Protein AF-A0A8S9LCV3-F1 (afdb_monomer_lite)

Foldseek 3Di:
DDPVVVVVLVVVLVVLLVQQDPQLFHADPPDDGGLVRLVVNLVSCVVVVNDCVNHPSNVSSVVSVVVQQDPVRDHDDDPVCHPPVDDD

Sequence (88 aa):
MTKEFTKSIEIAVQFIESKQMLDGSWCGNWGICFIYGTWFALSRLAAIDKTYNNCLSTRRGIDFLLSVQNEDGGWGKSYLSCPEQVLI

Organism: Brassica cretica (NCBI:txid69181)

Structure (mmCIF, N/CA/C/O backbone):
data_AF-A0A8S9LCV3-F1
#
_entry.id   AF-A0A8S9LCV3-F1
#
loop_
_atom_site.group_PDB
_atom_site.id
_atom_site.type_symbol
_atom_site.label_atom_id
_atom_site.label_alt_id
_atom_site.label_comp_id
_atom_site.label_asym_id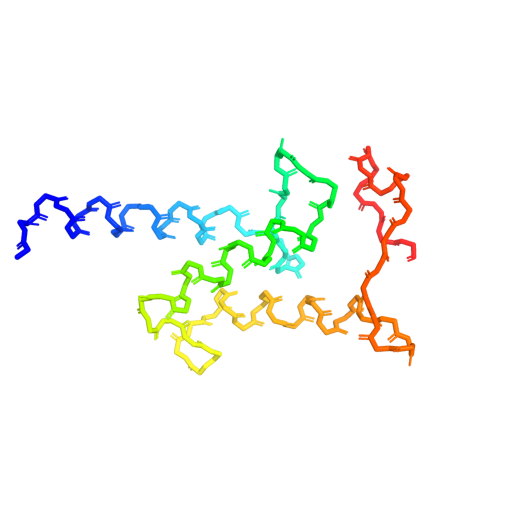
_atom_site.label_entity_id
_atom_site.label_seq_id
_atom_site.pdbx_PDB_ins_code
_atom_site.Cartn_x
_atom_site.Cartn_y
_atom_site.Cartn_z
_atom_site.occupancy
_atom_site.B_iso_or_equiv
_atom_site.auth_seq_id
_atom_site.auth_comp_id
_atom_site.auth_asym_id
_atom_site.auth_atom_id
_atom_site.pdbx_PDB_model_num
ATOM 1 N N . MET A 1 1 ? -14.480 -9.264 21.431 1.00 60.22 1 MET A N 1
ATOM 2 C CA . MET A 1 1 ? -13.259 -8.518 21.059 1.00 60.22 1 MET A CA 1
ATOM 3 C C . MET A 1 1 ? -13.181 -7.300 21.972 1.00 60.22 1 MET A C 1
ATOM 5 O O . MET A 1 1 ? -14.194 -6.631 22.130 1.00 60.22 1 MET A O 1
ATOM 9 N N . THR A 1 2 ? -12.080 -7.094 22.691 1.00 80.75 2 THR A N 1
ATOM 10 C CA . THR A 1 2 ? -11.957 -6.027 23.703 1.00 80.75 2 THR A CA 1
ATOM 11 C C . THR A 1 2 ? -11.832 -4.652 23.037 1.00 80.75 2 THR A C 1
ATOM 13 O O . THR A 1 2 ? -11.177 -4.536 22.005 1.00 80.75 2 THR A O 1
ATOM 16 N N . LYS A 1 3 ? -12.436 -3.600 23.617 1.00 82.75 3 LYS A N 1
ATOM 17 C CA . LYS A 1 3 ? -12.390 -2.220 23.076 1.00 82.75 3 LYS A CA 1
ATOM 18 C C . LYS A 1 3 ? -10.965 -1.735 22.775 1.00 82.75 3 LYS A C 1
ATOM 20 O O . LYS A 1 3 ? -10.743 -1.076 21.764 1.00 82.75 3 LYS A O 1
ATOM 25 N N . GLU A 1 4 ? -10.010 -2.108 23.621 1.00 88.06 4 GLU A N 1
ATOM 26 C CA . GLU A 1 4 ? -8.593 -1.769 23.451 1.00 88.06 4 GLU A CA 1
ATOM 27 C C . GLU A 1 4 ? -7.999 -2.343 22.157 1.00 88.06 4 GLU A C 1
ATOM 29 O O . GLU A 1 4 ? -7.259 -1.655 21.461 1.00 88.06 4 GLU A O 1
ATOM 34 N N . PHE A 1 5 ? -8.373 -3.571 21.780 1.00 89.81 5 PHE A N 1
ATOM 35 C CA . PHE A 1 5 ? -7.864 -4.217 20.569 1.00 89.81 5 PHE A CA 1
ATOM 36 C C . PHE A 1 5 ? -8.332 -3.500 19.298 1.00 89.81 5 PHE A C 1
ATOM 38 O O . PHE A 1 5 ? -7.527 -3.218 18.411 1.00 89.81 5 PHE A O 1
ATOM 45 N N . THR A 1 6 ? -9.620 -3.150 19.227 1.00 88.62 6 THR A N 1
ATOM 46 C CA . THR A 1 6 ? -10.176 -2.387 18.100 1.00 88.62 6 THR A CA 1
ATOM 47 C C . THR A 1 6 ? -9.489 -1.028 17.969 1.00 88.62 6 THR A C 1
ATOM 49 O O . THR A 1 6 ? -9.053 -0.664 16.880 1.00 88.62 6 THR A O 1
ATOM 52 N N . LYS A 1 7 ? -9.281 -0.331 19.092 1.00 92.75 7 LYS A N 1
ATOM 53 C CA . LYS A 1 7 ? -8.575 0.955 19.122 1.00 92.75 7 LYS A CA 1
ATOM 54 C C . LYS A 1 7 ? -7.129 0.840 18.629 1.00 92.75 7 LYS A C 1
ATOM 56 O O . LYS A 1 7 ? -6.666 1.688 17.871 1.00 92.75 7 LYS A O 1
ATOM 61 N N . SER A 1 8 ? -6.406 -0.215 19.015 1.00 93.62 8 SER A N 1
ATOM 62 C CA . SER A 1 8 ? -5.052 -0.460 18.501 1.00 93.62 8 SER A CA 1
ATOM 63 C C . SER A 1 8 ? -5.033 -0.695 16.988 1.00 93.62 8 SER A C 1
ATOM 65 O O . SER A 1 8 ? -4.120 -0.218 16.313 1.00 93.62 8 SER A O 1
ATOM 67 N N . ILE A 1 9 ? -6.032 -1.397 16.437 1.00 91.88 9 ILE A N 1
ATOM 68 C CA . ILE A 1 9 ? -6.155 -1.592 14.985 1.00 91.88 9 ILE A CA 1
ATOM 69 C C . ILE A 1 9 ? -6.401 -0.259 14.279 1.00 91.88 9 ILE A C 1
ATOM 71 O O . ILE A 1 9 ? -5.719 0.025 13.299 1.00 91.88 9 ILE A O 1
ATOM 75 N N . GLU A 1 10 ? -7.318 0.568 14.776 1.00 92.12 10 GLU A N 1
ATOM 76 C CA . GLU A 1 10 ? -7.621 1.878 14.186 1.00 92.12 10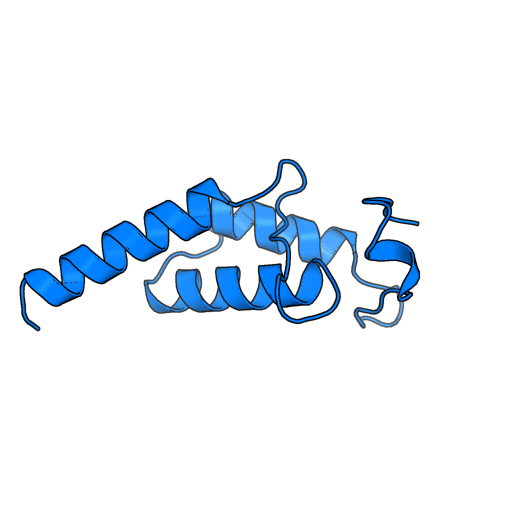 GLU A CA 1
ATOM 77 C C . GLU A 1 10 ? -6.379 2.775 14.118 1.00 92.12 10 GLU A C 1
ATOM 79 O O . GLU A 1 10 ? -6.077 3.337 13.065 1.00 92.12 10 GLU A O 1
ATOM 84 N N . ILE A 1 11 ? -5.607 2.837 15.207 1.0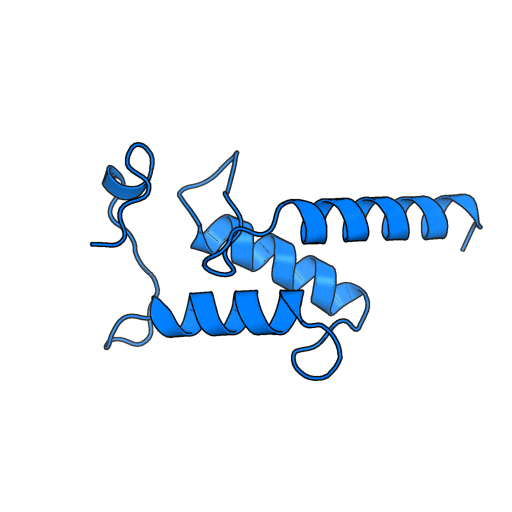0 94.69 11 ILE A N 1
ATOM 85 C CA . ILE A 1 11 ? -4.349 3.596 15.257 1.00 94.69 11 ILE A CA 1
ATOM 86 C C . ILE A 1 11 ? -3.338 3.040 14.246 1.00 94.69 11 ILE A C 1
ATOM 88 O O . ILE A 1 11 ? -2.698 3.803 13.522 1.00 94.69 11 ILE A O 1
ATOM 92 N N . ALA A 1 12 ? -3.200 1.714 14.156 1.00 93.50 12 ALA A N 1
ATOM 93 C CA . ALA A 1 12 ? -2.289 1.089 13.200 1.00 93.50 12 ALA A CA 1
ATOM 94 C C . ALA A 1 12 ? -2.682 1.389 11.743 1.00 93.50 12 ALA A C 1
ATOM 96 O O . ALA A 1 12 ? -1.817 1.609 10.899 1.00 93.50 12 ALA A O 1
ATOM 97 N N . VAL A 1 13 ? -3.980 1.429 11.442 1.00 93.00 13 VAL A N 1
ATOM 98 C CA . VAL A 1 13 ? -4.497 1.750 10.105 1.00 93.00 13 VAL A CA 1
ATOM 99 C C . VAL A 1 13 ? -4.223 3.206 9.755 1.00 93.00 13 VAL A C 1
ATOM 101 O O . VAL A 1 13 ? -3.704 3.473 8.675 1.00 93.00 13 VAL A O 1
ATOM 104 N N . GLN A 1 14 ? -4.491 4.131 10.678 1.00 94.31 14 GLN A N 1
ATOM 105 C CA . GLN A 1 14 ? -4.163 5.547 10.498 1.00 94.31 14 GLN A CA 1
ATOM 106 C C . GLN A 1 14 ? -2.664 5.750 10.272 1.00 94.31 14 GLN A C 1
ATOM 108 O O . GLN A 1 14 ? -2.264 6.534 9.413 1.00 94.31 14 GLN A O 1
ATOM 113 N N . PHE A 1 15 ? -1.824 5.007 10.998 1.00 93.81 15 PHE A N 1
ATOM 114 C CA . PHE A 1 15 ? -0.383 5.034 10.791 1.00 93.81 15 PHE A CA 1
ATOM 115 C C . PHE A 1 15 ? -0.014 4.581 9.374 1.00 93.81 15 PHE A C 1
ATOM 117 O O . PHE A 1 15 ? 0.716 5.295 8.689 1.00 93.81 15 PHE A O 1
ATOM 124 N N . ILE A 1 16 ? -0.550 3.450 8.907 1.00 92.62 16 ILE A N 1
ATOM 125 C CA . ILE A 1 16 ? -0.301 2.950 7.548 1.00 92.62 16 ILE A CA 1
ATOM 126 C C . ILE A 1 16 ? -0.731 3.984 6.507 1.00 92.62 16 ILE A C 1
ATOM 128 O O . ILE A 1 16 ? 0.071 4.341 5.649 1.00 92.62 16 ILE A O 1
ATOM 132 N N . GLU A 1 17 ? -1.950 4.515 6.599 1.00 93.62 17 GLU A N 1
ATOM 133 C CA . GLU A 1 17 ? -2.452 5.521 5.654 1.00 93.62 17 GLU A CA 1
ATOM 134 C C . GLU A 1 17 ? -1.589 6.795 5.665 1.00 93.62 17 GLU A C 1
ATOM 136 O O . GLU A 1 17 ? -1.274 7.330 4.605 1.00 93.62 17 GLU A O 1
ATOM 141 N N . SER A 1 18 ? -1.108 7.231 6.837 1.00 94.12 18 SER A N 1
ATOM 142 C CA . SER A 1 18 ? -0.237 8.412 6.967 1.00 94.12 18 SER A CA 1
ATOM 143 C C . SER A 1 18 ? 1.173 8.230 6.395 1.00 94.12 18 SER A C 1
ATOM 145 O O . SER A 1 18 ? 1.869 9.211 6.137 1.00 94.12 18 SER A O 1
ATOM 147 N N . LYS A 1 19 ? 1.619 6.981 6.225 1.00 93.44 19 LYS A N 1
ATOM 148 C CA . LYS A 1 19 ? 2.942 6.636 5.687 1.00 93.44 19 LYS A CA 1
ATOM 149 C C . LYS A 1 19 ? 2.929 6.369 4.185 1.00 93.44 19 LYS A C 1
ATOM 151 O O . LYS A 1 19 ? 3.989 6.083 3.629 1.00 93.44 19 LYS A O 1
ATOM 156 N N . GLN A 1 20 ? 1.767 6.460 3.539 1.00 94.31 20 GLN A N 1
ATOM 157 C CA . GLN A 1 20 ? 1.665 6.322 2.093 1.00 94.31 20 GLN A CA 1
ATOM 158 C C . GLN A 1 20 ? 2.345 7.503 1.392 1.00 94.31 20 GLN A C 1
ATOM 160 O O . GLN A 1 20 ? 2.140 8.664 1.751 1.00 94.31 20 GLN A O 1
ATOM 165 N N . MET A 1 21 ? 3.148 7.206 0.376 1.00 91.62 21 MET A N 1
ATOM 166 C CA . MET A 1 21 ? 3.859 8.201 -0.418 1.00 91.62 21 MET A CA 1
ATOM 167 C C . MET A 1 21 ? 2.949 8.857 -1.468 1.00 91.62 21 MET A C 1
ATOM 169 O O . MET A 1 21 ? 1.813 8.436 -1.711 1.00 91.62 21 MET A O 1
ATOM 173 N N . LEU A 1 22 ? 3.434 9.937 -2.090 1.00 90.06 22 LEU A N 1
ATOM 174 C CA . LEU A 1 22 ? 2.675 10.677 -3.105 1.00 90.06 22 LEU A CA 1
ATOM 175 C C . LEU A 1 22 ? 2.358 9.822 -4.340 1.00 90.06 22 LEU A C 1
ATOM 177 O O . LEU A 1 22 ? 1.260 9.936 -4.884 1.00 90.06 22 LEU A O 1
ATOM 181 N N . ASP A 1 23 ? 3.270 8.928 -4.713 1.00 87.31 23 ASP A N 1
ATOM 182 C CA . ASP A 1 23 ? 3.110 7.955 -5.799 1.00 87.31 23 ASP A CA 1
ATOM 183 C C . ASP A 1 23 ? 2.147 6.801 -5.457 1.00 87.31 23 ASP A C 1
ATOM 185 O O . ASP A 1 23 ? 1.842 5.985 -6.318 1.00 87.31 23 ASP A O 1
ATOM 189 N N . GLY A 1 24 ? 1.640 6.738 -4.220 1.00 89.94 24 GLY A N 1
ATOM 190 C CA . GLY A 1 24 ? 0.739 5.688 -3.746 1.00 89.94 24 GLY A CA 1
ATOM 191 C C . GLY A 1 24 ? 1.442 4.495 -3.100 1.00 89.94 24 GLY A C 1
ATOM 192 O O . GLY A 1 24 ? 0.757 3.636 -2.542 1.00 89.94 24 GLY A O 1
ATOM 193 N N . SER A 1 25 ? 2.774 4.456 -3.109 1.00 90.81 25 SER A N 1
ATOM 194 C CA . SER A 1 25 ? 3.554 3.349 -2.563 1.00 90.81 25 SER A CA 1
ATOM 195 C C . SER A 1 25 ? 3.796 3.455 -1.053 1.00 90.81 25 SER A C 1
ATOM 197 O O . SER A 1 25 ? 3.571 4.493 -0.423 1.00 90.81 25 SER A O 1
ATOM 199 N N . TRP A 1 26 ? 4.282 2.362 -0.460 1.00 91.06 26 TRP A N 1
ATOM 200 C CA . TRP A 1 26 ? 4.828 2.341 0.897 1.00 91.06 26 TRP A CA 1
ATOM 201 C C . TRP A 1 26 ? 6.276 1.868 0.892 1.00 91.06 26 TRP A C 1
ATOM 203 O O . TRP A 1 26 ? 6.609 0.842 0.296 1.00 91.06 26 TRP A O 1
ATOM 213 N N . CYS A 1 27 ? 7.128 2.587 1.620 1.00 83.38 27 CYS A N 1
ATOM 214 C CA . CYS A 1 27 ? 8.527 2.220 1.788 1.00 83.38 27 CYS A CA 1
ATOM 215 C C . CYS A 1 27 ? 8.665 0.960 2.664 1.00 83.38 27 CYS A C 1
ATOM 217 O O . CYS A 1 27 ? 8.191 0.921 3.803 1.00 83.38 27 CYS A O 1
ATOM 219 N N . GLY A 1 28 ? 9.313 -0.078 2.132 1.00 77.44 28 GLY A N 1
ATOM 220 C CA . GLY A 1 28 ? 9.673 -1.280 2.873 1.00 77.44 28 GLY A CA 1
ATOM 221 C C . GLY A 1 28 ? 10.935 -1.056 3.701 1.00 77.44 28 GLY A C 1
ATOM 222 O O . GLY A 1 28 ? 12.028 -0.954 3.162 1.00 77.44 28 GLY A O 1
ATOM 223 N N . ASN A 1 29 ? 10.809 -1.028 5.028 1.00 72.50 29 ASN A N 1
ATOM 224 C CA . ASN A 1 29 ? 11.957 -0.792 5.914 1.00 72.50 29 ASN A CA 1
ATOM 225 C C . ASN A 1 29 ? 12.824 -2.046 6.167 1.00 72.50 29 ASN A C 1
ATOM 227 O O . ASN A 1 29 ? 13.902 -1.938 6.741 1.00 72.50 29 ASN A O 1
ATOM 231 N N . TRP A 1 30 ? 12.333 -3.229 5.780 1.00 69.56 30 TRP A N 1
ATOM 232 C CA . TRP A 1 30 ? 12.951 -4.539 6.048 1.00 69.56 30 TRP A CA 1
ATOM 233 C C . TRP A 1 30 ? 13.093 -5.413 4.788 1.00 69.56 30 TRP A C 1
ATOM 235 O O . TRP A 1 30 ? 13.429 -6.589 4.887 1.00 69.56 30 TRP A O 1
ATOM 245 N N . GLY A 1 31 ? 12.825 -4.854 3.604 1.00 59.91 31 GLY A N 1
ATOM 246 C CA . GLY A 1 31 ? 12.923 -5.542 2.319 1.00 59.91 31 GLY A CA 1
ATOM 247 C C . GLY A 1 31 ? 12.955 -4.545 1.161 1.00 59.91 31 GLY A C 1
ATOM 248 O O . GLY A 1 31 ? 12.348 -3.481 1.241 1.00 59.91 31 GLY A O 1
ATOM 249 N N . ILE A 1 32 ? 13.661 -4.886 0.082 1.00 57.41 32 ILE A N 1
ATOM 250 C CA . ILE A 1 32 ? 13.698 -4.096 -1.159 1.00 57.41 32 ILE A CA 1
ATOM 251 C C . ILE A 1 32 ? 12.319 -4.224 -1.838 1.00 57.41 32 ILE A C 1
ATOM 253 O O . ILE A 1 32 ? 11.850 -5.332 -2.073 1.00 57.41 32 ILE A O 1
ATOM 257 N N . CYS A 1 33 ? 11.587 -3.167 -2.195 1.00 75.75 33 CYS A N 1
ATOM 258 C CA . CYS A 1 33 ? 11.829 -1.729 -2.043 1.00 75.75 33 CYS A CA 1
ATOM 259 C C . CYS A 1 33 ? 10.492 -1.027 -1.715 1.00 75.75 33 CYS A C 1
ATOM 261 O O . CYS A 1 33 ? 10.173 -0.804 -0.553 1.00 75.75 33 CYS A O 1
ATOM 263 N N . PHE A 1 34 ? 9.640 -0.805 -2.719 1.00 81.56 34 PHE A N 1
ATOM 264 C CA . PHE A 1 34 ? 8.295 -0.226 -2.546 1.00 81.56 34 PHE A CA 1
ATOM 265 C C . PHE A 1 34 ? 7.169 -1.239 -2.773 1.00 81.56 34 PHE A C 1
ATOM 267 O O . PHE A 1 34 ? 6.090 -1.123 -2.202 1.00 81.56 34 PHE A O 1
ATOM 274 N N . ILE A 1 35 ? 7.427 -2.277 -3.571 1.00 85.94 35 ILE A N 1
ATOM 275 C CA . ILE A 1 35 ? 6.455 -3.337 -3.882 1.00 85.94 35 ILE A CA 1
ATOM 276 C C . ILE A 1 35 ? 6.162 -4.158 -2.624 1.00 85.94 35 ILE A C 1
ATOM 278 O O . ILE A 1 35 ? 5.004 -4.372 -2.278 1.00 85.94 35 ILE A O 1
ATOM 282 N N . TYR A 1 36 ? 7.213 -4.520 -1.881 1.00 86.12 36 TYR A N 1
ATOM 283 C CA . TYR A 1 36 ? 7.100 -5.220 -0.604 1.00 86.12 36 TYR A CA 1
ATOM 284 C C . TYR A 1 36 ? 6.286 -4.420 0.421 1.00 86.12 36 TYR A C 1
ATOM 286 O O . TYR A 1 36 ? 5.304 -4.924 0.962 1.00 86.12 36 TYR A O 1
ATOM 294 N N . GLY A 1 37 ? 6.649 -3.153 0.658 1.00 89.06 37 GLY A N 1
ATOM 295 C CA . GLY A 1 37 ? 5.924 -2.297 1.600 1.00 89.06 37 GLY A CA 1
ATOM 296 C C . GLY A 1 37 ? 4.460 -2.105 1.200 1.00 89.06 37 GLY A C 1
ATOM 297 O O . GLY A 1 37 ? 3.566 -2.222 2.039 1.00 89.06 37 GLY A O 1
ATOM 298 N N . THR A 1 38 ? 4.207 -1.893 -0.094 1.00 91.25 38 THR A N 1
ATOM 299 C CA . THR A 1 38 ? 2.853 -1.717 -0.637 1.00 91.25 38 THR A CA 1
ATOM 300 C C . THR A 1 38 ? 2.010 -2.981 -0.498 1.00 91.25 38 THR A C 1
ATOM 302 O O . THR A 1 38 ? 0.857 -2.896 -0.081 1.00 91.25 38 THR A O 1
ATOM 305 N N . TRP A 1 39 ? 2.577 -4.164 -0.750 1.00 90.00 39 TRP A N 1
ATOM 306 C CA . TRP A 1 39 ? 1.884 -5.438 -0.543 1.00 90.00 39 TRP A CA 1
ATOM 307 C C . TRP A 1 39 ? 1.448 -5.633 0.916 1.00 90.00 39 TRP A C 1
ATOM 309 O O . TRP A 1 39 ? 0.293 -5.990 1.170 1.00 90.00 39 TRP A O 1
ATOM 319 N N . PHE A 1 40 ? 2.327 -5.345 1.881 1.00 91.25 40 PHE A N 1
ATOM 320 C CA . PHE A 1 40 ? 1.985 -5.428 3.305 1.00 91.25 40 PHE A CA 1
ATOM 321 C C . PHE A 1 40 ? 0.878 -4.449 3.697 1.00 91.25 40 PHE A C 1
ATOM 323 O O . PHE A 1 40 ? -0.070 -4.834 4.388 1.00 91.25 40 PHE A O 1
ATOM 330 N N . ALA A 1 41 ? 0.975 -3.196 3.247 1.00 92.94 41 ALA A N 1
ATOM 331 C CA . ALA A 1 41 ? -0.027 -2.176 3.530 1.00 92.94 41 ALA A CA 1
ATOM 332 C C . ALA A 1 41 ? -1.398 -2.560 2.955 1.00 92.94 41 ALA A C 1
ATOM 334 O O . ALA A 1 41 ? -2.389 -2.566 3.685 1.00 92.94 41 ALA A O 1
ATOM 335 N N . LEU A 1 42 ? -1.451 -2.964 1.682 1.00 94.06 42 LEU A N 1
ATOM 336 C CA . LEU A 1 42 ? -2.688 -3.389 1.024 1.00 94.06 42 LEU A CA 1
ATOM 337 C C . LEU A 1 42 ? -3.292 -4.635 1.675 1.00 94.06 42 LEU A C 1
ATOM 339 O O . LEU A 1 42 ? -4.497 -4.668 1.907 1.00 94.06 42 LEU A O 1
ATOM 343 N N . SER A 1 43 ? -2.474 -5.624 2.044 1.00 92.50 43 SER A N 1
ATOM 344 C CA . SER A 1 43 ? -2.954 -6.827 2.739 1.00 92.50 43 SER A CA 1
ATOM 345 C C . SER A 1 43 ? -3.593 -6.482 4.086 1.00 92.50 43 SER A C 1
ATOM 347 O O . SER A 1 43 ? -4.629 -7.036 4.455 1.00 92.50 43 SER A O 1
ATOM 349 N N . ARG A 1 44 ? -3.006 -5.529 4.822 1.00 93.00 44 ARG A N 1
ATOM 350 C CA . ARG A 1 44 ? -3.547 -5.066 6.105 1.00 93.00 44 ARG A CA 1
ATOM 351 C C . ARG A 1 44 ? -4.854 -4.292 5.935 1.00 93.00 44 ARG A C 1
ATOM 353 O O . ARG A 1 44 ? -5.755 -4.477 6.746 1.00 93.00 44 ARG A O 1
ATOM 360 N N . LEU A 1 45 ? -4.955 -3.446 4.909 1.00 92.69 45 LEU A N 1
ATOM 361 C CA . LEU A 1 45 ? -6.178 -2.704 4.583 1.00 92.69 45 LEU A CA 1
ATOM 362 C C . LEU A 1 45 ? -7.299 -3.660 4.137 1.00 92.69 45 LEU A C 1
ATOM 364 O O . LEU A 1 45 ? -8.420 -3.562 4.629 1.00 92.69 45 LEU A O 1
ATOM 368 N N . ALA A 1 46 ? -6.984 -4.656 3.310 1.00 93.50 46 ALA A N 1
ATOM 369 C CA . ALA A 1 46 ? -7.946 -5.673 2.892 1.00 93.50 46 ALA A CA 1
ATOM 370 C C . ALA A 1 46 ? -8.496 -6.488 4.077 1.00 93.50 46 ALA A C 1
ATOM 372 O O . ALA A 1 46 ? -9.684 -6.791 4.110 1.00 93.50 46 ALA A O 1
ATOM 373 N N . ALA A 1 47 ? -7.667 -6.784 5.086 1.00 91.75 47 ALA A N 1
ATOM 374 C CA . ALA A 1 47 ? -8.081 -7.523 6.284 1.00 91.75 47 ALA A CA 1
ATOM 375 C C . ALA A 1 47 ? -9.118 -6.794 7.166 1.00 91.75 47 ALA A C 1
ATOM 377 O O . ALA A 1 47 ? -9.661 -7.398 8.088 1.00 91.75 47 ALA A O 1
ATOM 378 N N . ILE A 1 48 ? -9.367 -5.507 6.913 1.00 92.38 48 ILE A N 1
ATOM 379 C CA . ILE A 1 48 ? -10.387 -4.694 7.592 1.00 92.38 48 ILE A CA 1
ATOM 380 C C . ILE A 1 48 ? -11.435 -4.156 6.607 1.00 92.38 48 ILE A C 1
ATOM 382 O O . ILE A 1 48 ? -11.994 -3.080 6.817 1.00 92.38 48 ILE A O 1
ATOM 386 N N . ASP A 1 49 ? -11.640 -4.868 5.498 1.00 93.19 49 ASP A N 1
ATOM 387 C CA . ASP A 1 49 ? -12.609 -4.544 4.448 1.00 93.19 49 ASP A CA 1
ATOM 388 C C . ASP A 1 49 ? -12.388 -3.178 3.770 1.00 93.19 49 ASP A C 1
ATOM 390 O O . ASP A 1 49 ? -13.293 -2.630 3.130 1.00 93.19 49 ASP A O 1
ATOM 394 N N . LYS A 1 50 ? -11.170 -2.619 3.842 1.00 92.62 50 LYS A N 1
ATOM 395 C CA . LYS A 1 50 ? -10.772 -1.475 3.012 1.00 92.62 50 LYS A CA 1
ATOM 396 C C . LYS A 1 50 ? -10.365 -1.986 1.631 1.00 92.62 50 LYS A C 1
ATOM 398 O O . LYS A 1 50 ? -9.342 -2.638 1.453 1.00 92.62 50 LYS A O 1
ATOM 403 N N . THR A 1 51 ? -11.207 -1.694 0.651 1.00 93.19 51 THR A N 1
ATOM 404 C CA . THR A 1 51 ? -11.125 -2.156 -0.735 1.00 93.19 51 THR A CA 1
ATOM 405 C C . THR A 1 51 ? -10.885 -0.985 -1.687 1.00 93.19 51 THR A C 1
ATOM 407 O O . THR A 1 51 ? -10.960 0.187 -1.307 1.00 93.19 51 THR A O 1
ATOM 410 N N . TYR A 1 52 ? -10.656 -1.294 -2.965 1.00 91.81 52 TYR A N 1
ATOM 411 C CA . TYR A 1 52 ? -10.487 -0.297 -4.028 1.00 91.81 52 TYR A CA 1
ATOM 412 C C . TYR A 1 52 ? -11.635 0.732 -4.095 1.00 91.81 52 TYR A C 1
ATOM 414 O O . TYR A 1 52 ? -11.428 1.906 -4.419 1.00 91.81 52 TYR A O 1
ATOM 422 N N . ASN A 1 53 ? -12.860 0.309 -3.769 1.00 93.25 53 ASN A N 1
ATOM 423 C CA . ASN A 1 53 ? -14.057 1.136 -3.914 1.00 93.25 53 ASN A CA 1
ATOM 424 C C . ASN A 1 53 ? -14.297 2.077 -2.729 1.00 93.25 53 ASN A C 1
ATOM 426 O O . ASN A 1 53 ? -14.864 3.147 -2.930 1.00 93.25 53 ASN A O 1
ATOM 430 N N . ASN A 1 54 ? -13.865 1.707 -1.519 1.00 94.06 54 ASN A N 1
ATOM 431 C CA . ASN A 1 54 ? -14.192 2.442 -0.290 1.00 94.06 54 ASN A CA 1
ATOM 432 C C . ASN A 1 54 ? -12.986 3.124 0.382 1.00 94.06 54 ASN A C 1
ATOM 434 O O . ASN A 1 54 ? -13.171 3.881 1.332 1.00 94.06 54 ASN A O 1
ATOM 438 N N . CYS A 1 55 ? -11.761 2.883 -0.094 1.00 94.94 55 CYS A N 1
ATOM 439 C CA . CYS A 1 55 ? -10.547 3.421 0.507 1.00 94.94 55 CYS A CA 1
ATOM 440 C C . CYS A 1 55 ? -9.618 4.014 -0.558 1.00 94.94 55 CYS A C 1
ATOM 442 O O . CYS A 1 55 ? -9.066 3.302 -1.401 1.00 94.94 55 CYS A O 1
ATOM 444 N N . LEU A 1 56 ? -9.392 5.329 -0.473 1.00 94.75 56 LEU A N 1
ATOM 445 C CA . LEU A 1 56 ? -8.497 6.049 -1.381 1.00 94.75 56 LEU A CA 1
ATOM 446 C C . LEU A 1 56 ? -7.052 5.536 -1.295 1.00 94.75 56 LEU A C 1
ATOM 448 O O . LEU A 1 56 ? -6.398 5.389 -2.323 1.00 94.75 56 LEU A O 1
ATOM 452 N N . SER A 1 57 ? -6.561 5.222 -0.093 1.00 94.56 57 SER A N 1
ATOM 453 C CA . SER A 1 57 ? -5.208 4.684 0.078 1.00 94.56 57 SER A CA 1
ATOM 454 C C . SER A 1 57 ? -5.035 3.328 -0.596 1.00 94.56 57 SER A C 1
ATOM 456 O O . SER A 1 57 ? -4.028 3.102 -1.262 1.00 94.56 57 SER A O 1
ATOM 458 N N . THR A 1 58 ? -6.045 2.460 -0.500 1.00 95.12 58 THR A N 1
ATOM 459 C CA . THR A 1 58 ? -6.053 1.160 -1.187 1.00 95.12 58 THR A CA 1
ATOM 460 C C . THR A 1 58 ? -6.008 1.346 -2.700 1.00 95.12 58 THR A C 1
ATOM 462 O O . THR A 1 58 ? -5.201 0.711 -3.373 1.00 95.12 58 THR A O 1
ATOM 465 N N . ARG A 1 59 ? -6.816 2.271 -3.231 1.00 96.19 59 ARG A N 1
ATOM 466 C CA . ARG A 1 59 ? -6.829 2.612 -4.657 1.00 96.19 59 ARG A CA 1
ATOM 467 C C . ARG A 1 59 ? -5.459 3.064 -5.155 1.00 96.19 59 ARG A C 1
ATOM 469 O O . ARG A 1 59 ? -4.916 2.449 -6.059 1.00 96.19 59 ARG A O 1
ATOM 476 N N . ARG A 1 60 ? -4.861 4.056 -4.491 1.00 95.62 60 ARG A N 1
ATOM 477 C CA . ARG A 1 60 ? -3.538 4.587 -4.857 1.00 95.62 60 ARG A CA 1
ATOM 478 C C . ARG A 1 60 ? -2.437 3.527 -4.792 1.00 95.62 60 ARG A C 1
ATOM 480 O O . ARG A 1 60 ? -1.559 3.515 -5.643 1.00 95.62 60 ARG A O 1
ATOM 487 N N . GLY A 1 61 ? -2.496 2.625 -3.811 1.00 94.38 61 GLY A N 1
ATOM 488 C CA . GLY A 1 61 ? -1.554 1.510 -3.707 1.00 94.38 61 GLY A CA 1
ATOM 489 C C . GLY A 1 61 ? -1.675 0.505 -4.848 1.00 94.38 61 GLY A C 1
ATOM 490 O O . GLY A 1 61 ? -0.666 0.024 -5.357 1.00 94.38 61 GLY A O 1
ATOM 491 N N . ILE A 1 62 ? -2.905 0.199 -5.263 1.00 94.25 62 ILE A N 1
ATOM 492 C CA . ILE A 1 62 ? -3.167 -0.673 -6.412 1.00 94.25 62 ILE A CA 1
ATOM 493 C C . ILE A 1 62 ? -2.718 0.006 -7.709 1.00 94.25 62 ILE A C 1
ATOM 495 O O . ILE A 1 62 ? -2.017 -0.621 -8.498 1.00 94.25 62 ILE A O 1
ATOM 499 N N . ASP A 1 63 ? -3.046 1.285 -7.896 1.00 94.31 63 ASP A N 1
ATOM 500 C CA . ASP A 1 63 ? -2.636 2.057 -9.073 1.00 94.31 63 ASP A CA 1
ATOM 501 C C . ASP A 1 63 ? -1.099 2.125 -9.182 1.00 94.31 63 ASP A C 1
ATOM 503 O O . ASP A 1 63 ? -0.548 1.941 -10.267 1.00 94.31 63 ASP A O 1
ATOM 507 N N . PHE A 1 64 ? -0.393 2.284 -8.052 1.00 92.50 64 PHE A N 1
ATOM 508 C CA . PHE A 1 64 ? 1.066 2.177 -8.004 1.00 92.50 64 PHE A CA 1
ATOM 509 C C . PHE A 1 64 ? 1.548 0.811 -8.501 1.00 92.50 64 PHE A C 1
ATOM 511 O O . PHE A 1 64 ? 2.377 0.760 -9.406 1.00 92.50 64 PHE A O 1
ATOM 518 N N . LEU A 1 65 ? 1.024 -0.294 -7.956 1.00 91.19 65 LEU A N 1
ATOM 519 C CA . LEU A 1 65 ? 1.437 -1.643 -8.363 1.00 91.19 65 LEU A CA 1
ATOM 520 C C . LEU A 1 65 ? 1.204 -1.903 -9.853 1.00 91.19 65 LEU A C 1
ATOM 522 O O . LEU A 1 65 ? 2.068 -2.492 -10.496 1.00 91.19 65 LEU A O 1
ATOM 526 N N . LEU A 1 66 ? 0.081 -1.438 -10.401 1.00 92.00 66 LEU A N 1
ATOM 527 C CA . LEU A 1 66 ? -0.214 -1.542 -11.831 1.00 92.00 66 LEU A CA 1
ATOM 528 C C . LEU A 1 66 ? 0.767 -0.718 -12.673 1.00 92.00 66 LEU A C 1
ATOM 530 O O . LEU A 1 66 ? 1.212 -1.184 -13.715 1.00 92.0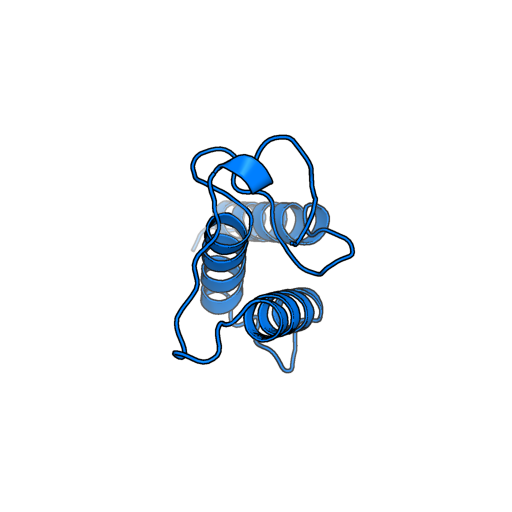0 66 LEU A O 1
ATOM 534 N N . SER A 1 67 ? 1.151 0.475 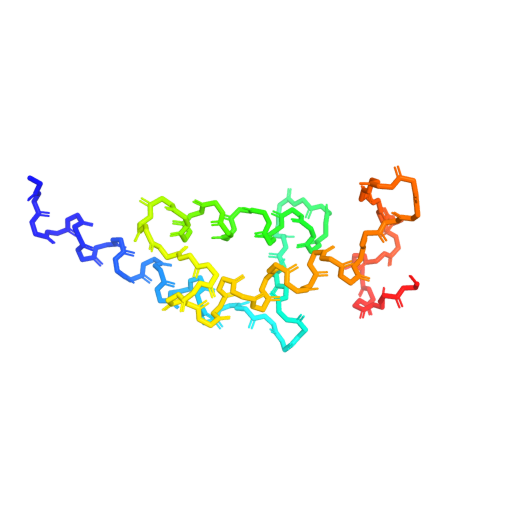-12.208 1.00 90.50 67 SER A N 1
ATOM 535 C CA . SER A 1 67 ? 2.109 1.333 -12.921 1.00 90.50 67 SER A CA 1
ATOM 536 C C . SER A 1 67 ? 3.532 0.767 -12.984 1.00 90.50 67 SER A C 1
ATOM 538 O O . SER A 1 67 ? 4.302 1.158 -13.855 1.00 90.50 67 SER A O 1
ATOM 540 N N . VAL A 1 68 ? 3.882 -0.149 -12.072 1.00 88.12 68 VAL A N 1
ATOM 541 C CA . VAL A 1 68 ? 5.216 -0.771 -11.989 1.00 88.12 68 VAL A CA 1
ATOM 542 C C . VAL A 1 68 ? 5.217 -2.252 -12.377 1.00 88.12 68 VAL A C 1
ATOM 544 O O . VAL A 1 68 ? 6.179 -2.959 -12.073 1.00 88.12 68 VAL A O 1
ATOM 547 N N . GLN A 1 69 ? 4.131 -2.744 -12.977 1.00 89.75 69 GLN A N 1
ATOM 548 C CA . GLN A 1 69 ? 4.054 -4.110 -13.486 1.00 89.75 69 GLN A CA 1
ATOM 549 C C . GLN A 1 69 ? 4.811 -4.210 -14.815 1.00 89.75 69 GLN A C 1
ATOM 551 O O . GLN A 1 69 ? 4.643 -3.374 -15.701 1.00 89.75 69 GLN A O 1
ATOM 556 N N . ASN A 1 70 ? 5.640 -5.240 -14.952 1.00 88.56 70 ASN A N 1
ATOM 557 C CA . ASN A 1 70 ? 6.378 -5.509 -16.182 1.00 88.56 70 ASN A CA 1
ATOM 558 C C . ASN A 1 70 ? 5.457 -6.104 -17.262 1.00 88.56 70 ASN A C 1
ATOM 560 O O . ASN A 1 70 ? 4.419 -6.693 -16.957 1.00 88.56 70 ASN A O 1
ATOM 564 N N . GLU A 1 71 ? 5.872 -6.028 -18.532 1.00 89.00 71 GLU A N 1
ATOM 565 C CA . GLU A 1 71 ? 5.128 -6.619 -19.661 1.00 89.00 71 GLU A CA 1
ATOM 566 C C . GLU A 1 71 ? 4.973 -8.146 -19.554 1.00 89.00 71 GLU A C 1
ATOM 568 O O . GLU A 1 71 ? 4.012 -8.711 -20.073 1.00 89.00 71 GLU A O 1
ATOM 573 N N . ASP A 1 72 ? 5.885 -8.817 -18.844 1.00 91.75 72 ASP A N 1
ATOM 574 C CA . ASP A 1 72 ? 5.809 -10.253 -18.547 1.00 91.75 72 ASP A CA 1
ATOM 575 C C . ASP A 1 72 ? 4.771 -10.598 -17.456 1.00 91.75 72 ASP A C 1
ATOM 577 O O . ASP A 1 72 ? 4.567 -11.768 -17.130 1.00 91.75 72 ASP A O 1
ATOM 581 N N . GLY A 1 73 ? 4.102 -9.584 -16.895 1.00 87.75 73 GLY A N 1
ATOM 582 C CA . GLY A 1 73 ? 3.117 -9.700 -15.824 1.00 87.75 73 GLY A CA 1
ATOM 583 C C . GLY A 1 73 ? 3.722 -9.787 -14.421 1.00 87.75 73 GLY A C 1
ATOM 584 O O . GLY A 1 73 ? 2.971 -9.800 -13.443 1.00 87.75 73 GLY A O 1
ATOM 585 N N . GLY A 1 74 ? 5.049 -9.837 -14.304 1.00 87.44 74 GLY A N 1
ATOM 586 C CA . GLY A 1 74 ? 5.769 -9.879 -13.043 1.00 87.44 74 GLY A CA 1
ATOM 587 C C . GLY A 1 74 ? 6.042 -8.500 -12.443 1.00 87.44 74 GLY A C 1
ATOM 588 O O . GLY A 1 74 ? 5.737 -7.448 -13.002 1.00 87.44 74 GLY A O 1
ATOM 589 N N . TRP A 1 75 ? 6.678 -8.529 -11.276 1.00 86.44 75 TRP A N 1
ATOM 590 C CA . TRP A 1 75 ? 7.181 -7.354 -10.576 1.00 86.44 75 TRP A CA 1
ATOM 591 C C . TRP A 1 75 ? 8.635 -7.595 -10.194 1.00 86.44 75 TRP A C 1
ATOM 593 O O . TRP A 1 75 ? 8.948 -8.559 -9.496 1.00 86.44 75 TRP A O 1
ATOM 603 N N . GLY A 1 76 ? 9.528 -6.708 -10.618 1.00 73.00 76 GLY A N 1
ATOM 604 C CA . GLY A 1 76 ? 10.945 -6.794 -10.290 1.00 73.00 76 GLY A CA 1
ATOM 605 C C . GLY A 1 76 ? 11.575 -5.412 -10.278 1.00 73.00 76 GLY A C 1
ATOM 606 O O . GLY A 1 76 ? 11.261 -4.577 -11.118 1.00 73.00 76 GLY A O 1
ATOM 607 N N . LYS A 1 77 ? 12.467 -5.160 -9.319 1.00 63.03 77 LYS A N 1
ATOM 608 C CA . LYS A 1 77 ? 13.319 -3.967 -9.319 1.00 63.03 77 LYS A CA 1
ATOM 609 C C . LYS A 1 77 ? 14.767 -4.357 -9.072 1.00 63.03 77 LYS A C 1
ATOM 611 O O . LYS A 1 77 ? 15.049 -5.254 -8.280 1.00 63.03 77 LYS A O 1
ATOM 616 N N . SER A 1 78 ? 15.674 -3.645 -9.735 1.00 58.28 78 SER A N 1
ATOM 617 C CA . SER A 1 78 ? 17.101 -3.704 -9.428 1.00 58.28 78 SER A CA 1
ATOM 618 C C . SER A 1 78 ? 17.360 -3.105 -8.039 1.00 58.28 78 SER A C 1
ATOM 620 O O . SER A 1 78 ? 16.703 -2.147 -7.631 1.00 58.28 78 SER A O 1
ATOM 622 N N . TYR A 1 79 ? 18.334 -3.645 -7.303 1.00 53.78 79 TYR A N 1
ATOM 623 C CA . TYR A 1 79 ? 18.723 -3.180 -5.960 1.00 53.78 79 TYR A CA 1
ATOM 624 C C . TYR A 1 79 ? 19.125 -1.691 -5.920 1.00 53.78 79 TYR A C 1
ATOM 626 O O . TYR A 1 79 ? 19.096 -1.066 -4.860 1.00 53.78 79 TYR A O 1
ATOM 634 N N . LEU A 1 80 ? 19.449 -1.112 -7.081 1.00 53.94 80 LEU A N 1
ATOM 635 C CA . LEU A 1 80 ? 19.759 0.306 -7.270 1.00 53.94 80 LEU A CA 1
ATOM 636 C C . LEU A 1 80 ? 1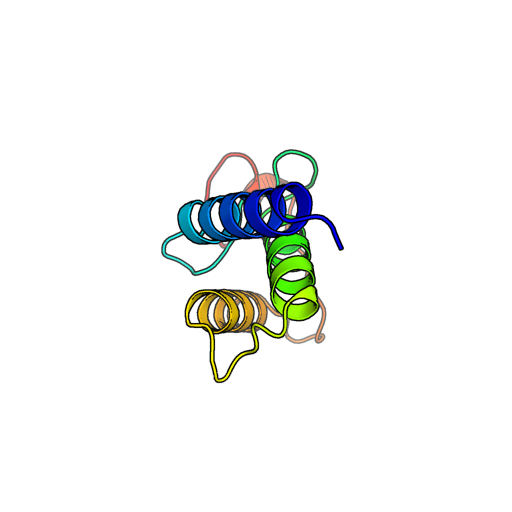8.585 1.243 -6.938 1.00 53.94 80 LEU A C 1
ATOM 638 O O . LEU A 1 80 ? 18.803 2.416 -6.672 1.00 53.94 80 LEU A O 1
ATOM 642 N N . SER A 1 81 ? 17.346 0.748 -6.872 1.00 53.62 81 SER A N 1
ATOM 643 C CA . SER A 1 81 ? 16.186 1.569 -6.494 1.00 53.62 81 SER A CA 1
ATOM 644 C C . SER A 1 81 ? 16.113 1.895 -4.994 1.00 53.62 81 SER A C 1
ATOM 646 O O . SER A 1 81 ? 15.263 2.683 -4.583 1.00 53.62 81 SER A O 1
ATOM 648 N N . CYS A 1 82 ? 16.957 1.269 -4.163 1.00 49.28 82 CYS A N 1
ATOM 649 C CA . CYS A 1 82 ? 16.891 1.381 -2.705 1.00 49.28 82 CYS A CA 1
ATOM 650 C C . CYS A 1 82 ? 17.534 2.664 -2.130 1.00 49.28 82 CYS A C 1
ATOM 652 O O . CYS A 1 82 ? 16.990 3.180 -1.154 1.00 49.28 82 CYS A O 1
ATOM 654 N N . PRO A 1 83 ? 18.632 3.213 -2.694 1.00 48.78 83 PRO A N 1
ATOM 655 C CA . PRO A 1 83 ? 19.187 4.487 -2.230 1.00 48.78 83 PRO A CA 1
ATOM 656 C C . PRO A 1 83 ? 18.581 5.724 -2.910 1.00 48.78 83 PRO A C 1
ATOM 658 O O . PRO A 1 83 ? 18.623 6.797 -2.318 1.00 48.78 83 PRO A O 1
ATOM 661 N N . GLU A 1 84 ? 18.035 5.608 -4.128 1.00 45.00 84 GLU A N 1
ATOM 662 C CA . GLU A 1 84 ? 17.820 6.792 -4.982 1.00 45.00 84 GLU A CA 1
ATOM 663 C C . GLU A 1 84 ? 16.374 7.260 -5.180 1.00 45.00 84 GLU A C 1
ATOM 665 O O . GLU A 1 84 ? 16.189 8.324 -5.752 1.00 45.00 84 GLU A O 1
ATOM 670 N N . GLN A 1 85 ? 15.333 6.563 -4.704 1.00 47.06 85 GLN A N 1
ATOM 671 C CA . GLN A 1 85 ? 13.937 6.970 -4.992 1.00 47.06 85 GLN A CA 1
ATOM 672 C C . GLN A 1 85 ? 13.675 7.226 -6.497 1.00 47.06 85 GLN A C 1
ATOM 674 O O . GLN A 1 85 ? 12.787 7.995 -6.855 1.00 47.06 85 GLN A O 1
ATOM 679 N N . VAL A 1 86 ? 14.428 6.581 -7.394 1.00 41.31 86 VAL A N 1
ATOM 680 C CA . VAL A 1 86 ? 14.215 6.674 -8.840 1.00 41.31 86 VAL A CA 1
ATOM 681 C C . VAL A 1 86 ? 13.557 5.382 -9.316 1.00 41.31 86 VAL A C 1
ATOM 683 O O . VAL A 1 86 ? 14.085 4.277 -9.159 1.00 41.31 86 VAL A O 1
ATOM 686 N N . LEU A 1 87 ? 12.350 5.533 -9.859 1.00 40.53 87 LEU A N 1
ATOM 687 C CA . LEU A 1 87 ? 11.764 4.580 -10.794 1.00 40.53 87 LEU A CA 1
ATOM 688 C C . LEU A 1 87 ? 12.541 4.730 -12.106 1.00 40.53 87 LEU A C 1
ATOM 690 O O . LEU A 1 87 ? 12.480 5.793 -12.719 1.00 40.53 87 LEU A O 1
ATOM 694 N N . ILE A 1 88 ? 13.318 3.706 -12.462 1.00 39.38 88 ILE A N 1
ATOM 695 C CA . ILE A 1 88 ? 13.893 3.555 -13.805 1.00 39.38 88 ILE A CA 1
ATOM 696 C C . ILE A 1 88 ? 12.844 2.864 -14.666 1.00 39.38 88 ILE A C 1
ATOM 698 O O . ILE A 1 88 ? 12.250 1.896 -14.131 1.00 39.38 88 ILE A O 1
#

InterPro domains:
  IPR002365 Terpene synthase, conserved site [PS01074] (23-37)
  IPR008930 Terpenoid cyclases/protein prenyltransferase alpha-alpha toroid [SSF48239] (3-85)
  IPR018333 Squalene cyclase [PTHR11764] (2-87)
  IPR032696 Squalene cyclase, C-terminal [PF13243] (6-81)

Secondary structure (DSSP, 8-state):
--HHHHHHHHHHHHHHHHT--TTS----SSSSSSHHHHHHHHHHHHTTT--TTT-HHHHHHHHHHHHT--TTS-----TTHHHH----

pLDDT: mean 83.49, std 15.68, range [39.38, 96.19]

Radius of gyration: 14.21 Å; chains: 1; bounding box: 34×21×43 Å